Protein AF-A0A1I2AG93-F1 (afdb_monomer_lite)

Secondary structure (DSSP, 8-state):
-----------------GGGT-EEEEEEE-SSS--GGG-EEEEEE-SSEEEEEETTS-EEEEEEEE--SS-TTEEEEEE------S---S---GGG-SPEEEEEEEEETTEEEEEEEETTBTT--SEEEEEEEP-

Foldseek 3Di:
DDDPPDPPPDPPPPLPCPVLQAAKWAWDWDPVQDDPVPDFGIWGDDSFKIWTARPVRDIFIFTWDDDPDDDNFKIKTWTDQPPPPPDDPDDPDPPPRFTKIKIWGDPGSQKIWIFIDTPVCNVDTNITGMIGGDD

pLDDT: mean 71.29, std 19.43, range [34.97, 95.44]

Organism: NCBI:txid935223

Structure (mmCIF, N/CA/C/O backbone):
data_AF-A0A1I2AG93-F1
#
_entry.id   AF-A0A1I2AG93-F1
#
loop_
_atom_site.group_PDB
_atom_site.id
_atom_site.type_symbol
_atom_site.label_atom_id
_atom_site.label_alt_id
_atom_site.label_comp_id
_atom_site.label_asym_id
_atom_site.label_entity_id
_atom_site.label_seq_id
_atom_site.pdbx_PDB_ins_code
_atom_site.Cartn_x
_atom_site.Cartn_y
_atom_site.Cartn_z
_atom_site.occupancy
_atom_site.B_iso_or_equiv
_atom_site.auth_seq_id
_atom_site.auth_comp_id
_atom_site.auth_asym_id
_atom_site.auth_atom_id
_atom_site.pdbx_PDB_model_num
ATOM 1 N N . MET A 1 1 ? 57.824 -2.594 8.048 1.00 40.22 1 MET A N 1
ATOM 2 C CA . MET A 1 1 ? 56.765 -3.490 7.531 1.00 40.22 1 MET A CA 1
ATOM 3 C C . MET A 1 1 ? 55.451 -3.016 8.152 1.00 40.22 1 MET A C 1
ATOM 5 O O . MET A 1 1 ? 55.136 -3.411 9.257 1.00 40.22 1 MET A O 1
ATOM 9 N N . LYS A 1 2 ? 54.838 -1.914 7.690 1.00 47.25 2 LYS A N 1
ATOM 10 C CA . LYS A 1 2 ? 53.856 -1.868 6.586 1.00 47.25 2 LYS A CA 1
ATOM 11 C C . LYS A 1 2 ? 53.089 -3.182 6.479 1.00 47.25 2 LYS A C 1
ATOM 13 O O . LYS A 1 2 ? 53.579 -4.071 5.804 1.00 47.25 2 LYS A O 1
ATOM 18 N N . ASN A 1 3 ? 51.989 -3.285 7.221 1.00 49.06 3 ASN A N 1
ATOM 19 C CA . ASN A 1 3 ? 50.806 -4.094 6.922 1.00 49.06 3 ASN A CA 1
ATOM 20 C C . ASN A 1 3 ? 49.787 -3.874 8.045 1.00 49.06 3 ASN A C 1
ATOM 22 O O . ASN A 1 3 ? 49.751 -4.613 9.019 1.00 49.06 3 ASN A O 1
ATOM 26 N N . LEU A 1 4 ? 48.959 -2.842 7.907 1.00 46.53 4 LEU A N 1
ATOM 27 C CA . LEU A 1 4 ? 47.628 -2.853 8.511 1.00 46.53 4 LEU A CA 1
ATOM 28 C C . LEU A 1 4 ? 46.651 -2.224 7.516 1.00 46.53 4 LEU A C 1
ATOM 30 O O . LEU A 1 4 ? 46.035 -1.191 7.741 1.00 46.53 4 LEU A O 1
ATOM 34 N N . LEU A 1 5 ? 46.619 -2.837 6.335 1.00 53.16 5 LEU A N 1
ATOM 35 C CA . LEU A 1 5 ? 45.634 -2.589 5.298 1.00 53.16 5 LEU A CA 1
ATOM 36 C C . LEU A 1 5 ? 44.498 -3.585 5.530 1.00 53.16 5 LEU A C 1
ATOM 38 O O . LEU A 1 5 ? 44.423 -4.597 4.849 1.00 53.16 5 LEU A O 1
ATOM 42 N N . PHE A 1 6 ? 43.681 -3.374 6.557 1.00 49.03 6 PHE A N 1
ATOM 43 C CA . PHE A 1 6 ? 42.499 -4.202 6.784 1.00 49.03 6 PHE A CA 1
ATOM 44 C C . PHE A 1 6 ? 41.414 -3.372 7.466 1.00 49.03 6 PHE A C 1
ATOM 46 O O . PHE A 1 6 ? 41.702 -2.634 8.400 1.00 49.03 6 PHE A O 1
ATOM 53 N N . PHE A 1 7 ? 40.181 -3.544 6.983 1.00 43.25 7 PHE A N 1
ATOM 54 C CA . PHE A 1 7 ? 38.934 -2.872 7.375 1.00 43.25 7 PHE A CA 1
ATOM 55 C C . PHE A 1 7 ? 38.581 -1.558 6.666 1.00 43.25 7 PHE A C 1
ATOM 57 O O . PHE A 1 7 ? 38.304 -0.535 7.279 1.00 43.25 7 PHE A O 1
ATOM 64 N N . LEU A 1 8 ? 38.446 -1.641 5.341 1.00 45.75 8 LEU A N 1
ATOM 65 C CA . LEU A 1 8 ? 37.598 -0.735 4.552 1.00 45.75 8 LEU A CA 1
ATOM 66 C C . LEU A 1 8 ? 36.573 -1.543 3.724 1.00 45.75 8 LEU A C 1
ATOM 68 O O . LEU A 1 8 ? 36.326 -1.249 2.563 1.00 45.75 8 LEU A O 1
ATOM 72 N N . ILE A 1 9 ? 36.002 -2.606 4.313 1.00 47.59 9 ILE A N 1
ATOM 73 C CA . ILE A 1 9 ? 35.027 -3.513 3.660 1.00 47.59 9 ILE A CA 1
ATOM 74 C C . ILE A 1 9 ? 33.774 -3.709 4.536 1.00 47.59 9 ILE A C 1
ATOM 76 O O . ILE A 1 9 ? 33.295 -4.819 4.713 1.00 47.59 9 ILE A O 1
ATOM 80 N N . PHE A 1 10 ? 33.234 -2.644 5.135 1.00 45.50 10 PHE A N 1
ATOM 81 C CA . PHE A 1 10 ? 31.957 -2.744 5.873 1.00 45.50 10 PHE A CA 1
ATOM 82 C C . PHE A 1 10 ? 30.937 -1.644 5.550 1.00 45.50 10 PHE A C 1
ATOM 84 O O . PHE A 1 10 ? 29.957 -1.475 6.266 1.00 45.50 10 PHE A O 1
ATOM 91 N N . LEU A 1 11 ? 31.113 -0.930 4.434 1.00 44.62 11 LEU A N 1
ATOM 92 C CA . LEU A 1 11 ? 30.166 0.099 3.982 1.00 44.62 11 LEU A CA 1
ATOM 93 C C . LEU A 1 11 ? 29.439 -0.246 2.676 1.00 44.62 11 LEU A C 1
ATOM 95 O O . LEU A 1 11 ? 28.856 0.629 2.049 1.00 44.62 11 LEU A O 1
ATOM 99 N N . SER A 1 12 ? 29.370 -1.528 2.311 1.00 40.66 12 SER A N 1
ATOM 100 C CA . SER A 1 12 ? 28.279 -2.036 1.471 1.00 40.66 12 SER A CA 1
ATOM 101 C C . SER A 1 12 ? 27.154 -2.553 2.371 1.00 40.66 12 SER A C 1
ATOM 103 O O . SER A 1 12 ? 26.756 -3.714 2.294 1.00 40.66 12 SER A O 1
ATOM 105 N N . LEU A 1 13 ? 26.675 -1.700 3.284 1.00 42.94 13 LEU A N 1
ATOM 106 C CA . LEU A 1 13 ? 25.357 -1.891 3.881 1.00 42.94 13 LEU A CA 1
ATOM 107 C C . LEU A 1 13 ? 24.382 -2.010 2.713 1.00 42.94 13 LEU A C 1
ATOM 109 O O . LEU A 1 13 ? 24.310 -1.106 1.880 1.00 42.94 13 LEU A O 1
ATOM 113 N N . GLY A 1 14 ? 23.732 -3.167 2.615 1.00 39.69 14 GLY A N 1
ATOM 114 C CA . GLY A 1 14 ? 22.854 -3.552 1.523 1.00 39.69 14 GLY A CA 1
ATOM 115 C C . GLY A 1 14 ? 21.685 -2.590 1.359 1.00 39.69 14 GLY A C 1
ATOM 116 O O . GLY A 1 14 ? 20.578 -2.862 1.812 1.00 39.69 14 GLY A O 1
ATOM 117 N N . PHE A 1 15 ? 21.917 -1.487 0.650 1.00 42.91 15 PHE A N 1
ATOM 118 C CA . PHE A 1 15 ? 20.875 -0.726 -0.017 1.00 42.91 15 PHE A CA 1
ATOM 119 C C . PHE A 1 15 ? 20.339 -1.604 -1.148 1.00 42.91 15 PHE A C 1
ATOM 121 O O . PHE A 1 15 ? 20.711 -1.465 -2.311 1.00 42.91 15 PHE A O 1
ATOM 128 N N . GLN A 1 16 ? 19.501 -2.577 -0.792 1.00 46.81 16 GLN A N 1
ATOM 129 C CA . GLN A 1 16 ? 18.701 -3.299 -1.767 1.00 46.81 16 GLN A CA 1
ATOM 130 C C . GLN A 1 16 ? 17.846 -2.264 -2.513 1.00 46.81 16 GLN A C 1
ATOM 132 O O . GLN A 1 16 ? 17.167 -1.445 -1.892 1.00 46.81 16 GLN A O 1
ATOM 137 N N . ASN A 1 17 ? 17.927 -2.283 -3.845 1.00 48.69 17 ASN A N 1
ATOM 138 C CA . ASN A 1 17 ? 17.273 -1.362 -4.776 1.00 48.69 17 ASN A CA 1
ATOM 139 C C . ASN A 1 17 ? 15.737 -1.355 -4.610 1.00 48.69 17 ASN A C 1
ATOM 141 O O . ASN A 1 17 ? 15.010 -1.971 -5.379 1.00 48.69 17 ASN A O 1
ATOM 145 N N . ASN A 1 18 ? 15.215 -0.625 -3.622 1.00 56.19 18 ASN A N 1
ATOM 146 C CA . ASN A 1 18 ? 13.793 -0.256 -3.553 1.00 56.19 18 ASN A CA 1
ATOM 147 C C . ASN A 1 18 ? 13.457 0.890 -4.523 1.00 56.19 18 ASN A C 1
ATOM 149 O O . ASN A 1 18 ? 12.298 1.278 -4.653 1.00 56.19 18 ASN A O 1
ATOM 153 N N . SER A 1 19 ? 14.468 1.410 -5.227 1.00 63.19 19 SER A N 1
ATOM 154 C CA . SER A 1 19 ? 14.359 2.461 -6.240 1.00 63.19 19 SER A CA 1
ATOM 155 C C . SER A 1 19 ? 13.347 2.136 -7.337 1.00 63.19 19 SER A C 1
ATOM 157 O O . SER A 1 19 ? 12.688 3.053 -7.821 1.00 63.19 19 SER A O 1
ATOM 159 N N . GLU A 1 20 ? 13.172 0.859 -7.686 1.00 76.81 20 GLU A N 1
ATOM 160 C CA . GLU A 1 20 ? 12.272 0.435 -8.762 1.00 76.81 20 GLU A CA 1
ATOM 161 C C . GLU A 1 20 ? 10.814 0.840 -8.505 1.00 76.81 20 GLU A C 1
ATOM 163 O O . GLU A 1 20 ? 10.141 1.356 -9.399 1.00 76.81 20 GLU A O 1
ATOM 168 N N . ILE A 1 21 ? 10.342 0.705 -7.263 1.00 84.75 21 ILE A N 1
ATOM 169 C CA . ILE A 1 21 ? 8.959 1.029 -6.892 1.00 84.75 21 ILE A CA 1
ATOM 170 C C . ILE A 1 21 ? 8.811 2.390 -6.203 1.00 84.75 21 ILE A C 1
ATOM 172 O O . ILE A 1 21 ? 7.691 2.787 -5.881 1.00 84.75 21 ILE A O 1
ATOM 176 N N . CYS A 1 22 ? 9.899 3.133 -5.987 1.00 90.31 22 CYS A N 1
ATOM 177 C CA . CYS A 1 22 ? 9.837 4.482 -5.424 1.00 90.31 22 CYS A CA 1
ATOM 178 C C . CYS A 1 22 ? 9.004 5.403 -6.321 1.00 90.31 22 CYS A C 1
ATOM 180 O O . CYS A 1 22 ? 9.292 5.546 -7.508 1.00 90.31 22 CYS A O 1
ATOM 182 N N . GLY A 1 23 ? 7.999 6.069 -5.759 1.00 92.69 23 GLY A N 1
ATOM 183 C CA . GLY A 1 23 ? 7.090 6.919 -6.523 1.00 92.69 23 GLY A CA 1
ATOM 184 C C . GLY A 1 23 ? 5.823 7.270 -5.756 1.00 92.69 23 GLY A C 1
ATOM 185 O O . GLY A 1 23 ? 5.586 6.779 -4.653 1.00 92.69 23 GLY A O 1
ATOM 186 N N . THR A 1 24 ? 4.999 8.135 -6.343 1.00 95.44 24 THR A N 1
ATOM 187 C CA . THR A 1 24 ? 3.652 8.415 -5.831 1.00 95.44 24 THR A CA 1
ATOM 188 C C . THR A 1 24 ? 2.641 7.673 -6.682 1.00 95.44 24 THR A C 1
ATOM 190 O O . THR A 1 24 ? 2.692 7.755 -7.904 1.00 95.44 24 THR A O 1
ATOM 193 N N . TYR A 1 25 ? 1.710 6.980 -6.040 1.00 95.25 25 TYR A N 1
ATOM 194 C CA . TYR A 1 25 ? 0.727 6.134 -6.694 1.00 95.25 25 TYR A CA 1
ATOM 195 C C . TYR A 1 25 ? -0.691 6.524 -6.312 1.00 95.25 25 TYR A C 1
ATOM 197 O O . TYR A 1 25 ? -0.978 6.886 -5.165 1.00 95.25 25 TYR A O 1
ATOM 205 N N . LYS A 1 26 ? -1.592 6.369 -7.279 1.00 95.19 26 LYS A N 1
ATOM 206 C CA . LYS A 1 26 ? -3.036 6.437 -7.093 1.00 95.19 26 LYS A CA 1
ATOM 207 C C . LYS A 1 26 ? -3.617 5.016 -7.075 1.00 95.19 26 LYS A C 1
ATOM 209 O O . LYS A 1 26 ? -3.384 4.270 -8.027 1.00 95.19 26 LYS A O 1
ATOM 214 N N . PRO A 1 27 ? -4.384 4.631 -6.044 1.00 92.81 27 PRO A N 1
ATOM 215 C CA . PRO A 1 27 ? -5.029 3.328 -5.997 1.00 92.81 27 PRO A CA 1
ATOM 216 C C . PRO A 1 27 ? -6.296 3.278 -6.862 1.00 92.81 27 PRO A C 1
ATOM 218 O O . PRO A 1 27 ? -7.112 4.203 -6.873 1.00 92.81 27 PRO A O 1
ATOM 221 N N . ILE A 1 28 ? -6.478 2.151 -7.541 1.00 93.06 28 ILE A N 1
ATOM 222 C CA . ILE A 1 28 ? -7.689 1.725 -8.243 1.00 93.06 28 ILE A CA 1
ATOM 223 C C . ILE A 1 28 ? -8.148 0.437 -7.563 1.00 93.06 28 ILE A C 1
ATOM 225 O O . ILE A 1 28 ? -7.522 -0.606 -7.728 1.00 93.06 28 ILE A O 1
ATOM 229 N N . PHE A 1 29 ? -9.214 0.528 -6.770 1.00 91.06 29 PHE A N 1
ATOM 230 C CA . PHE A 1 29 ? -9.742 -0.584 -5.978 1.00 91.06 29 PHE A CA 1
ATOM 231 C C . PHE A 1 29 ? -10.654 -1.495 -6.808 1.00 91.06 29 PHE A C 1
ATOM 233 O O . PHE A 1 29 ? -11.456 -1.011 -7.610 1.00 91.06 29 PHE A O 1
ATOM 240 N N . GLU A 1 30 ? -10.579 -2.801 -6.565 1.00 89.75 30 GLU A N 1
ATOM 241 C CA . GLU A 1 30 ? -11.545 -3.781 -7.066 1.00 89.75 30 GLU A CA 1
ATOM 242 C C . GLU A 1 30 ? -12.881 -3.646 -6.318 1.00 89.75 30 GLU A C 1
ATOM 244 O O . GLU A 1 30 ? -12.918 -3.377 -5.116 1.00 89.75 30 GLU A O 1
ATOM 249 N N . LYS A 1 31 ? -14.004 -3.823 -7.027 1.00 81.69 31 LYS A N 1
ATOM 250 C CA . LYS A 1 31 ? -15.349 -3.639 -6.448 1.00 81.69 31 LYS A CA 1
ATOM 251 C C . LYS A 1 31 ? -15.702 -4.693 -5.395 1.00 81.69 31 LYS A C 1
ATOM 253 O O . LYS A 1 31 ? -16.473 -4.396 -4.491 1.00 81.69 31 LYS A O 1
ATOM 258 N N . GLU A 1 32 ? -15.152 -5.897 -5.522 1.00 76.94 32 GLU A N 1
ATOM 259 C CA . GLU A 1 32 ? -15.465 -7.050 -4.665 1.00 76.94 32 GLU A CA 1
ATOM 260 C C . GLU A 1 32 ? -14.864 -6.927 -3.257 1.00 76.94 32 GLU A C 1
ATOM 262 O O . GLU A 1 32 ? -15.428 -7.434 -2.293 1.00 76.94 32 GLU A O 1
ATOM 267 N N . TYR A 1 33 ? -13.758 -6.192 -3.121 1.00 64.31 33 TYR A N 1
ATOM 268 C CA . TYR A 1 33 ? -13.015 -6.020 -1.871 1.00 64.31 33 TYR A CA 1
ATOM 269 C C . TYR A 1 33 ? -13.037 -4.549 -1.451 1.00 64.31 33 TYR A C 1
ATOM 271 O O . TYR A 1 33 ? -12.006 -3.882 -1.432 1.00 64.31 33 TYR A O 1
ATOM 279 N N . PHE A 1 34 ? -14.235 -4.012 -1.210 1.00 63.56 34 PHE A N 1
ATOM 280 C CA . PHE A 1 34 ? -14.463 -2.574 -1.069 1.00 63.56 34 PHE A CA 1
ATOM 281 C C . PHE A 1 34 ? -14.906 -2.206 0.350 1.00 63.56 34 PHE A C 1
ATOM 283 O O . PHE A 1 34 ? -16.070 -2.373 0.715 1.00 63.56 34 PHE A O 1
ATOM 290 N N . ILE A 1 35 ? -13.998 -1.616 1.131 1.00 73.44 35 ILE A N 1
ATOM 291 C CA . ILE A 1 35 ? -14.329 -0.963 2.407 1.00 73.44 35 ILE A CA 1
ATOM 292 C C . ILE A 1 35 ? -13.955 0.518 2.311 1.00 73.44 35 ILE A C 1
ATOM 294 O O . ILE A 1 35 ? -12.782 0.884 2.329 1.00 73.44 35 ILE A O 1
ATOM 298 N N . ASP A 1 36 ? -14.960 1.390 2.179 1.00 65.62 36 ASP A N 1
ATOM 299 C CA . ASP A 1 36 ? -14.752 2.804 1.826 1.00 65.62 36 ASP A CA 1
ATOM 300 C C . ASP A 1 36 ? -13.928 3.588 2.860 1.00 65.62 36 ASP A C 1
ATOM 302 O O . ASP A 1 36 ? -13.071 4.386 2.482 1.00 65.62 36 ASP A O 1
ATOM 306 N N . SER A 1 37 ? -14.106 3.296 4.153 1.00 62.69 37 SER A N 1
ATOM 307 C CA . SER A 1 37 ? -13.350 3.925 5.248 1.00 62.6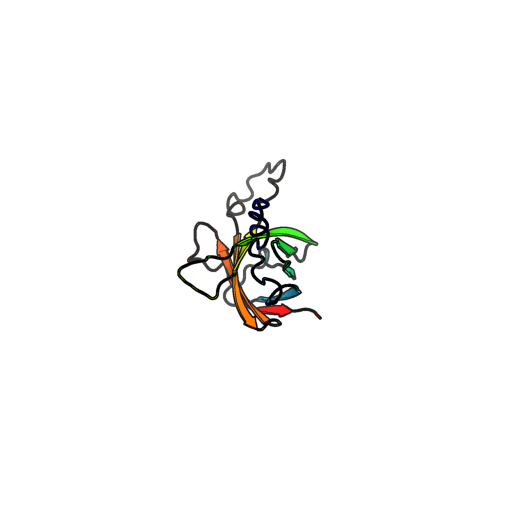9 37 SER A CA 1
ATOM 308 C C . SER A 1 37 ? -11.853 3.604 5.235 1.00 62.69 37 SER A C 1
ATOM 310 O O . SER A 1 37 ? -11.071 4.297 5.877 1.00 62.69 37 SER A O 1
ATOM 31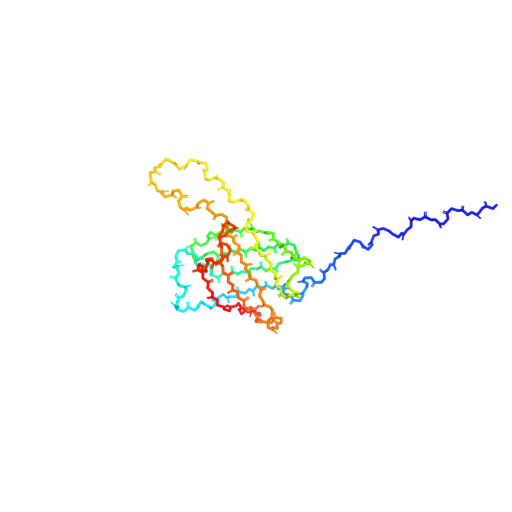2 N N . GLU A 1 38 ? -11.443 2.562 4.515 1.00 68.25 38 GLU A N 1
ATOM 313 C CA . GLU A 1 38 ? -10.062 2.073 4.470 1.00 68.25 38 GLU A CA 1
ATOM 314 C C . GLU A 1 38 ? -9.338 2.524 3.186 1.00 68.25 38 GLU A C 1
ATOM 316 O O . GLU A 1 38 ? -8.180 2.168 2.950 1.00 68.25 38 GLU A O 1
ATOM 321 N N . LYS A 1 39 ? -9.994 3.342 2.347 1.00 73.31 39 LYS A N 1
ATOM 322 C CA . LYS A 1 39 ? -9.407 3.831 1.098 1.00 73.31 39 LYS A CA 1
ATOM 323 C C . LYS A 1 39 ? -8.483 5.008 1.317 1.00 73.31 39 LYS A C 1
ATOM 325 O O . LYS A 1 39 ? -8.906 6.129 1.611 1.00 73.31 39 LYS A O 1
ATOM 330 N N . PHE A 1 40 ? -7.218 4.775 1.013 1.00 80.94 40 PHE A N 1
ATOM 331 C CA . PHE A 1 40 ? -6.295 5.859 0.756 1.00 80.94 40 PHE A CA 1
ATOM 332 C C . PHE A 1 40 ? -6.502 6.428 -0.652 1.00 80.94 40 PHE A C 1
ATOM 334 O O . PHE A 1 40 ? -6.947 5.746 -1.571 1.00 80.94 40 PHE A O 1
ATOM 341 N N . ALA A 1 41 ? -6.226 7.716 -0.801 1.00 86.12 41 ALA A N 1
ATOM 342 C CA . ALA A 1 41 ? -6.242 8.439 -2.063 1.00 86.12 41 ALA A CA 1
ATOM 343 C C . ALA A 1 41 ? -4.873 8.410 -2.752 1.00 86.12 41 ALA A C 1
ATOM 345 O O . ALA A 1 41 ? -4.815 8.415 -3.978 1.00 86.12 41 ALA A O 1
ATOM 346 N N . LEU A 1 42 ? -3.788 8.389 -1.970 1.00 91.56 42 LEU A N 1
ATOM 347 C CA . LEU A 1 42 ? -2.414 8.379 -2.467 1.00 91.56 42 LEU A CA 1
ATOM 348 C C . LEU A 1 42 ? -1.529 7.486 -1.606 1.00 91.56 42 LEU A C 1
ATOM 350 O O . LEU A 1 42 ? -1.691 7.431 -0.383 1.00 91.56 42 LEU A O 1
ATOM 354 N N . LEU A 1 43 ? -0.560 6.849 -2.252 1.00 92.38 43 LEU A N 1
ATOM 355 C CA . LEU A 1 43 ? 0.515 6.112 -1.606 1.00 92.38 43 LEU A CA 1
ATOM 356 C C . LEU A 1 43 ? 1.848 6.578 -2.183 1.00 92.38 43 LEU A C 1
ATOM 358 O O . LEU A 1 43 ? 2.116 6.376 -3.362 1.00 92.38 43 LEU A O 1
ATOM 362 N N . LYS A 1 44 ? 2.679 7.214 -1.364 1.00 92.94 44 LYS A N 1
ATOM 363 C CA . LYS A 1 44 ? 4.053 7.565 -1.725 1.00 92.94 44 LYS A CA 1
ATOM 364 C C . LYS A 1 44 ? 4.991 6.521 -1.141 1.00 92.94 44 LYS A C 1
ATOM 366 O O . LYS A 1 44 ? 4.992 6.343 0.072 1.00 92.94 44 LYS A O 1
ATOM 371 N N . ILE A 1 45 ? 5.771 5.865 -1.987 1.00 90.62 45 ILE A N 1
ATOM 372 C CA . ILE A 1 45 ? 6.775 4.872 -1.607 1.00 90.62 45 ILE A CA 1
ATOM 373 C C . ILE A 1 45 ? 8.153 5.514 -1.759 1.00 90.62 45 ILE A C 1
ATOM 375 O O . ILE A 1 45 ? 8.476 6.082 -2.804 1.00 90.62 45 ILE A O 1
ATOM 379 N N . GLU A 1 46 ? 8.940 5.446 -0.696 1.00 89.12 46 GLU A N 1
ATOM 380 C CA . GLU A 1 46 ? 10.327 5.898 -0.614 1.00 89.12 46 GLU A CA 1
ATOM 381 C C . GLU A 1 46 ? 11.218 4.692 -0.284 1.00 89.12 46 GLU A C 1
ATOM 383 O O . GLU A 1 46 ? 10.725 3.584 -0.107 1.00 89.12 46 GLU A O 1
ATOM 388 N N . LEU A 1 47 ? 12.536 4.884 -0.190 1.00 83.50 47 LEU A N 1
ATOM 389 C CA . LEU A 1 47 ? 13.476 3.764 -0.064 1.00 83.50 47 LEU A CA 1
ATOM 390 C C . LEU A 1 47 ? 13.166 2.827 1.114 1.00 83.50 47 LEU A C 1
ATOM 392 O O . LEU A 1 47 ? 13.243 1.618 0.944 1.00 83.50 47 LEU A O 1
ATOM 396 N N . ASN A 1 48 ? 12.793 3.363 2.280 1.00 81.00 48 ASN A N 1
ATOM 397 C CA . ASN A 1 48 ? 12.574 2.577 3.507 1.00 81.00 48 ASN A CA 1
ATOM 398 C C . ASN A 1 48 ? 11.229 2.874 4.191 1.00 81.00 48 ASN A C 1
ATOM 400 O O . ASN A 1 48 ? 10.925 2.342 5.262 1.00 81.00 48 ASN A O 1
ATOM 404 N N . SER A 1 49 ? 10.430 3.756 3.599 1.00 87.31 49 SER A N 1
ATOM 405 C CA . SER A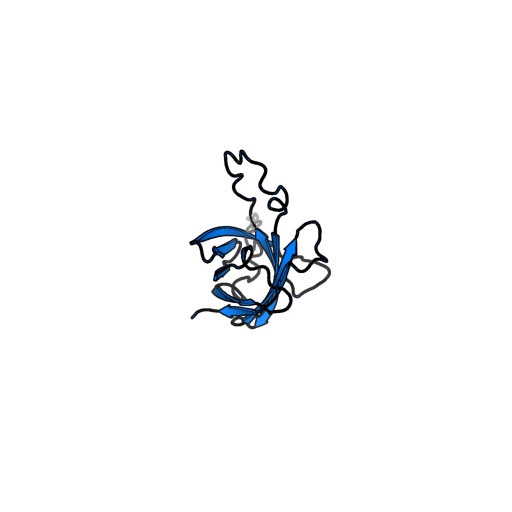 1 49 ? 9.210 4.294 4.188 1.00 87.31 49 SER A CA 1
ATOM 406 C C . SER A 1 49 ? 8.135 4.464 3.136 1.00 87.31 49 SER A C 1
ATOM 408 O O . SER A 1 49 ? 8.404 4.563 1.941 1.00 87.31 49 SER A O 1
ATOM 410 N N . PHE A 1 50 ? 6.895 4.551 3.593 1.00 90.06 50 PHE A N 1
ATOM 411 C CA . PHE A 1 50 ? 5.802 4.995 2.748 1.00 90.06 50 PHE A CA 1
ATOM 412 C C . PHE A 1 50 ? 4.921 5.993 3.488 1.00 90.06 50 PHE A C 1
ATOM 414 O O . PHE A 1 50 ? 4.885 6.038 4.719 1.00 90.06 50 PHE A O 1
ATOM 421 N N . LYS A 1 51 ? 4.186 6.784 2.713 1.00 89.50 51 LYS A N 1
ATOM 422 C CA . LYS A 1 51 ? 3.185 7.734 3.184 1.00 89.50 51 LYS A CA 1
ATOM 423 C C . LYS A 1 51 ? 1.859 7.432 2.497 1.00 89.50 51 LYS A C 1
ATOM 425 O O . LYS A 1 51 ? 1.751 7.524 1.276 1.00 89.50 51 LYS A O 1
ATOM 430 N N . LYS A 1 52 ? 0.848 7.100 3.287 1.00 88.69 52 LYS A N 1
ATOM 431 C CA . LYS A 1 52 ? -0.524 6.820 2.866 1.00 88.69 52 LYS A CA 1
ATOM 432 C C . LYS A 1 52 ? -1.405 8.016 3.213 1.00 88.69 52 LYS A C 1
ATOM 434 O O . LYS A 1 52 ? -1.539 8.344 4.387 1.00 88.69 52 LYS A O 1
ATOM 439 N N . THR A 1 53 ? -2.010 8.653 2.217 1.00 88.25 53 THR A N 1
ATOM 440 C CA . THR A 1 53 ? -2.902 9.808 2.415 1.00 88.25 53 THR A CA 1
ATOM 441 C C . THR A 1 53 ? -4.334 9.407 2.099 1.00 88.25 53 THR A C 1
ATOM 443 O O . THR A 1 53 ? -4.608 8.946 0.994 1.00 88.25 53 THR A O 1
ATOM 446 N N . TYR A 1 54 ? -5.255 9.600 3.037 1.00 86.06 54 TYR A N 1
ATOM 447 C CA . TYR A 1 54 ? -6.687 9.345 2.882 1.00 86.06 54 TYR A CA 1
ATOM 448 C C . TYR A 1 54 ? -7.413 10.537 2.250 1.00 86.06 54 TYR A C 1
ATOM 450 O O . TYR A 1 54 ? -6.913 11.661 2.243 1.00 86.06 54 TYR A O 1
ATOM 458 N N . LYS A 1 55 ? -8.625 10.305 1.730 1.00 80.50 55 LYS A N 1
ATOM 459 C CA . LYS A 1 55 ? -9.443 11.359 1.096 1.00 80.50 55 LYS A CA 1
ATOM 460 C C . LYS A 1 55 ? -9.784 12.521 2.036 1.00 80.50 55 LYS A C 1
ATOM 462 O O . LYS A 1 55 ? -9.956 13.639 1.574 1.00 80.50 55 LYS A O 1
ATOM 467 N N . ASN A 1 56 ? -9.863 12.257 3.338 1.00 77.69 56 ASN A N 1
ATOM 468 C CA . ASN A 1 56 ? -10.107 13.261 4.376 1.00 77.69 56 ASN A CA 1
ATOM 469 C C . ASN A 1 56 ? -8.833 14.021 4.808 1.00 77.69 56 ASN A C 1
ATOM 471 O O . ASN A 1 56 ? -8.865 14.743 5.797 1.00 77.69 56 ASN A O 1
ATOM 475 N N . GLY A 1 57 ? -7.704 13.830 4.115 1.00 76.75 57 GLY A N 1
ATOM 476 C CA . GLY A 1 57 ? -6.429 14.490 4.410 1.00 76.75 57 GLY A CA 1
ATOM 477 C C . GLY 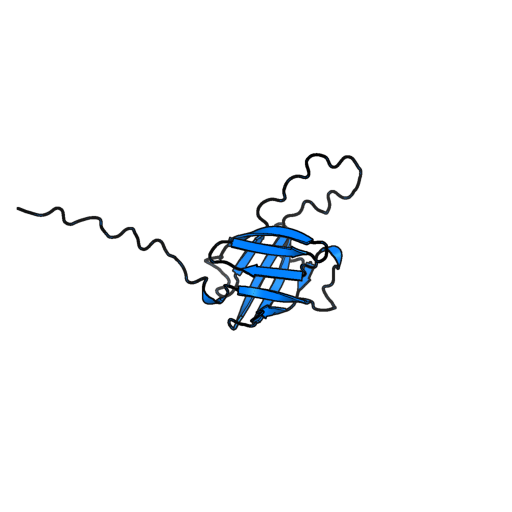A 1 57 ? -5.584 13.811 5.493 1.00 76.75 57 GLY A C 1
ATOM 478 O O . GLY A 1 57 ? -4.415 14.166 5.657 1.00 76.75 57 GLY A O 1
ATOM 479 N N . VAL A 1 58 ? -6.116 12.803 6.197 1.00 82.06 58 VAL A N 1
ATOM 480 C CA . VAL A 1 58 ? -5.346 12.040 7.191 1.00 82.06 58 VAL A CA 1
ATOM 481 C C . VAL A 1 58 ? -4.186 11.327 6.503 1.00 82.06 58 VAL A C 1
ATOM 483 O O . VAL A 1 58 ? -4.342 10.734 5.438 1.00 82.06 58 VAL A O 1
ATOM 486 N N . THR A 1 59 ? -3.009 11.382 7.120 1.00 83.00 59 THR A N 1
ATOM 487 C CA . THR A 1 59 ? -1.793 10.749 6.615 1.00 83.00 59 THR A CA 1
ATOM 488 C C . THR A 1 59 ? -1.277 9.724 7.615 1.00 83.00 59 THR A C 1
ATOM 490 O O . THR A 1 59 ? -1.154 10.029 8.798 1.00 83.00 59 THR A O 1
ATOM 493 N N . ILE A 1 60 ? -0.895 8.548 7.122 1.00 82.44 60 ILE A N 1
ATOM 494 C CA . ILE A 1 60 ? -0.169 7.526 7.875 1.00 82.44 60 ILE A CA 1
ATOM 495 C C . ILE A 1 60 ? 1.205 7.336 7.239 1.00 82.44 60 ILE A C 1
ATOM 497 O O . ILE A 1 60 ? 1.319 7.230 6.019 1.00 82.44 60 ILE A O 1
ATOM 501 N N . ILE A 1 61 ? 2.244 7.304 8.066 1.00 83.44 61 ILE A N 1
ATOM 502 C CA . ILE A 1 61 ? 3.597 6.939 7.647 1.00 83.44 61 ILE A CA 1
ATOM 503 C C . ILE A 1 61 ? 3.843 5.509 8.115 1.00 83.44 61 ILE A C 1
ATOM 505 O O . ILE A 1 61 ? 3.425 5.124 9.210 1.00 83.44 61 ILE A O 1
ATOM 509 N N . GLY A 1 62 ? 4.507 4.713 7.293 1.00 83.06 62 GLY A N 1
ATOM 510 C CA . GLY A 1 62 ? 4.895 3.361 7.654 1.00 83.06 62 GLY A CA 1
ATOM 511 C C . GLY A 1 62 ? 6.253 2.974 7.110 1.00 83.06 62 GLY A C 1
ATOM 512 O O . GLY A 1 62 ? 6.966 3.791 6.520 1.00 83.06 62 GLY A O 1
ATOM 513 N N . ARG A 1 63 ? 6.622 1.725 7.370 1.00 83.94 63 ARG A N 1
ATOM 514 C CA . ARG A 1 63 ? 7.912 1.143 6.996 1.00 83.94 63 ARG A CA 1
ATOM 515 C C . ARG A 1 63 ? 7.716 0.085 5.923 1.00 83.94 63 ARG A C 1
ATOM 517 O O . ARG A 1 63 ? 6.646 -0.513 5.822 1.00 83.94 63 ARG A O 1
ATOM 524 N N . ILE A 1 64 ? 8.758 -0.113 5.130 1.00 83.50 64 ILE A N 1
ATOM 525 C CA . ILE A 1 64 ? 8.808 -1.158 4.113 1.00 83.50 64 ILE A CA 1
ATOM 526 C C . ILE A 1 64 ? 9.565 -2.344 4.701 1.00 83.50 64 ILE A C 1
ATOM 528 O O . ILE A 1 64 ? 10.707 -2.196 5.128 1.00 83.50 64 ILE A O 1
ATOM 532 N N . GLU A 1 65 ? 8.923 -3.504 4.718 1.00 75.75 65 GLU A N 1
ATOM 533 C CA . GLU A 1 65 ? 9.492 -4.776 5.148 1.00 75.75 65 GLU A CA 1
ATOM 534 C C . GLU A 1 65 ? 9.534 -5.710 3.930 1.00 75.75 65 GLU A C 1
ATOM 536 O O . GLU A 1 65 ? 8.526 -5.940 3.256 1.00 75.75 65 GLU A O 1
ATOM 541 N N . LYS A 1 66 ? 10.719 -6.229 3.602 1.00 63.47 66 LYS A N 1
ATOM 542 C CA . LYS A 1 66 ? 10.878 -7.294 2.607 1.00 63.47 66 LYS A CA 1
ATOM 543 C C . LYS A 1 66 ? 11.014 -8.614 3.351 1.00 63.47 66 LYS A C 1
ATOM 545 O O . LYS A 1 66 ? 11.830 -8.725 4.260 1.00 63.47 66 LYS A O 1
ATOM 550 N N . SER A 1 67 ? 10.198 -9.595 2.983 1.00 57.22 67 SER A N 1
ATOM 551 C CA . SER A 1 67 ? 10.401 -10.967 3.441 1.00 57.22 67 SER A CA 1
ATOM 552 C C . SER A 1 67 ? 11.496 -11.584 2.574 1.00 57.22 67 SER A C 1
ATOM 554 O O . SER A 1 67 ? 11.356 -11.615 1.353 1.00 57.22 67 SER A O 1
ATOM 556 N N . GLU A 1 68 ? 12.596 -12.017 3.191 1.00 47.88 68 GLU A N 1
ATOM 557 C CA . GLU A 1 68 ? 13.719 -12.629 2.471 1.00 47.88 68 GLU A CA 1
ATOM 558 C C . GLU A 1 68 ? 13.455 -14.100 2.093 1.00 47.88 68 GLU A C 1
ATOM 560 O O . GLU A 1 68 ? 14.179 -14.642 1.265 1.00 47.88 68 GLU A O 1
ATOM 565 N N . GLU A 1 69 ? 12.392 -14.742 2.603 1.00 45.03 69 GLU A N 1
ATOM 566 C CA . GLU A 1 69 ? 12.139 -16.168 2.356 1.00 45.03 69 GLU A CA 1
ATOM 567 C C . GLU A 1 69 ? 10.648 -16.531 2.189 1.00 45.03 69 GLU A C 1
ATOM 569 O O . GLU A 1 69 ? 9.769 -16.068 2.914 1.00 45.03 69 GLU A O 1
ATOM 574 N N . THR A 1 70 ? 10.395 -17.468 1.261 1.00 44.94 70 THR A N 1
ATOM 575 C CA . THR A 1 70 ? 9.142 -18.185 0.900 1.00 44.94 70 THR A CA 1
ATOM 576 C C . THR A 1 70 ? 8.350 -17.659 -0.311 1.00 44.94 70 THR A C 1
ATOM 578 O O . THR A 1 70 ? 7.810 -18.478 -1.050 1.00 44.94 70 THR A O 1
ATOM 581 N N . TYR A 1 71 ? 8.329 -16.352 -0.610 1.00 44.94 71 TYR A N 1
ATOM 582 C CA . TYR A 1 71 ? 7.683 -15.812 -1.828 1.00 44.94 71 TYR A CA 1
ATOM 583 C C . TYR A 1 71 ? 8.505 -14.659 -2.434 1.00 44.94 71 TYR A C 1
ATOM 585 O O . TYR A 1 71 ? 8.365 -13.522 -1.981 1.00 44.94 71 TYR A O 1
ATOM 593 N N . PRO A 1 72 ? 9.346 -14.906 -3.455 1.00 51.72 72 PRO A N 1
ATOM 594 C CA . PRO A 1 72 ? 10.380 -13.964 -3.907 1.00 51.72 72 PRO A CA 1
ATOM 595 C C . PRO A 1 72 ? 9.889 -12.691 -4.636 1.00 51.72 72 PRO A C 1
ATOM 597 O O . PRO A 1 72 ? 10.679 -12.033 -5.303 1.00 51.72 72 PRO A O 1
ATOM 600 N N . SER A 1 73 ? 8.618 -12.295 -4.520 1.00 61.16 73 SER A N 1
ATOM 601 C CA . SER A 1 73 ? 8.045 -11.179 -5.296 1.00 61.16 73 SER A CA 1
ATOM 602 C C . SER A 1 73 ? 7.184 -10.187 -4.506 1.00 61.16 73 SER A C 1
ATOM 604 O O . SER A 1 73 ? 6.628 -9.264 -5.105 1.00 61.16 73 SER A O 1
ATOM 606 N N . LYS A 1 74 ? 7.061 -10.338 -3.178 1.00 72.19 74 LYS A N 1
ATOM 607 C CA . LYS A 1 74 ? 6.163 -9.501 -2.366 1.00 72.19 74 LYS A CA 1
ATOM 608 C C . LYS A 1 74 ? 6.898 -8.496 -1.483 1.00 72.19 74 LYS A C 1
ATOM 610 O O . LYS A 1 74 ? 7.820 -8.846 -0.749 1.00 72.19 74 LYS A O 1
ATOM 615 N N . ILE A 1 75 ? 6.438 -7.247 -1.512 1.00 82.31 75 ILE A N 1
ATOM 616 C CA . ILE A 1 75 ? 6.884 -6.163 -0.627 1.00 82.31 75 ILE A CA 1
ATOM 617 C C . ILE A 1 75 ? 5.766 -5.865 0.371 1.00 82.31 75 ILE A C 1
ATOM 619 O O . ILE A 1 75 ? 4.618 -5.682 -0.026 1.00 82.31 75 ILE A O 1
ATOM 623 N N . TYR A 1 76 ? 6.088 -5.795 1.660 1.00 83.88 76 TYR A N 1
ATOM 624 C CA . TYR A 1 76 ? 5.114 -5.512 2.710 1.00 83.88 76 TYR A CA 1
ATOM 625 C C . TYR A 1 76 ? 5.271 -4.069 3.183 1.00 83.88 76 TYR A C 1
ATOM 627 O O . TYR A 1 76 ? 6.359 -3.615 3.535 1.00 83.88 76 TYR A O 1
ATOM 635 N N . LEU A 1 77 ? 4.171 -3.323 3.176 1.00 85.12 77 LEU A N 1
ATOM 636 C CA . LEU A 1 77 ? 4.097 -1.975 3.719 1.00 85.12 77 LEU A CA 1
ATOM 637 C C . LEU A 1 77 ? 3.319 -2.040 5.023 1.00 85.12 77 LEU A C 1
ATOM 639 O O . LEU A 1 77 ? 2.108 -2.274 5.043 1.00 85.12 77 LEU A O 1
ATOM 643 N N . THR A 1 78 ? 4.034 -1.828 6.112 1.00 81.81 78 THR A N 1
ATOM 644 C CA . THR A 1 78 ? 3.517 -1.985 7.461 1.00 81.81 78 THR A CA 1
ATOM 645 C C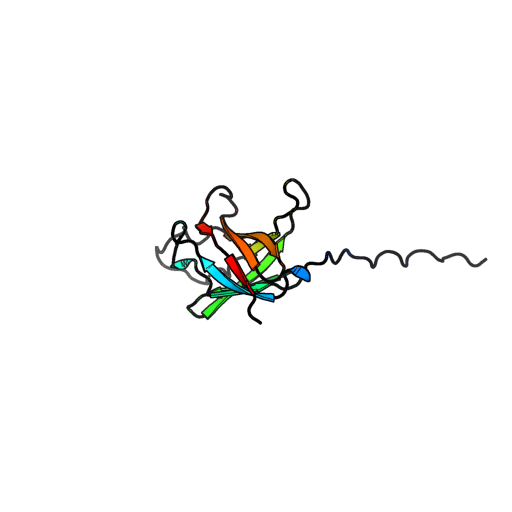 . THR A 1 78 ? 3.331 -0.599 8.073 1.00 81.81 78 THR A C 1
ATOM 647 O O . THR A 1 78 ? 4.296 0.161 8.215 1.00 81.81 78 THR A O 1
ATOM 650 N N . ASP A 1 79 ? 2.089 -0.237 8.416 1.00 74.50 79 ASP A N 1
ATOM 651 C CA . ASP A 1 79 ? 1.800 1.049 9.061 1.00 74.50 79 ASP A CA 1
ATOM 652 C C . ASP A 1 79 ? 2.660 1.168 10.334 1.00 74.50 79 ASP A C 1
ATOM 654 O O . ASP A 1 79 ? 2.642 0.282 11.198 1.00 74.50 79 ASP A O 1
ATOM 658 N N . SER A 1 80 ? 3.446 2.244 10.457 1.00 60.81 80 SER A N 1
ATOM 659 C CA . SER A 1 80 ? 4.222 2.457 11.676 1.00 60.81 80 SER A CA 1
ATOM 660 C C . SER A 1 80 ? 3.253 2.930 12.747 1.00 60.81 80 SER A C 1
ATOM 662 O O . SER A 1 80 ? 2.558 3.921 12.549 1.00 60.81 80 SER A O 1
ATOM 664 N N . SER A 1 81 ? 3.145 2.117 13.802 1.00 49.22 81 SER A N 1
ATOM 665 C CA . SER A 1 81 ? 2.315 2.251 15.000 1.00 49.22 81 SER A CA 1
ATOM 666 C C . SER A 1 81 ? 1.415 3.483 14.998 1.00 49.22 81 SER A C 1
ATOM 668 O O . SER A 1 81 ? 1.904 4.593 15.208 1.00 49.22 81 SER A O 1
ATOM 670 N N . PHE A 1 82 ? 0.108 3.269 14.797 1.00 43.31 82 PHE A N 1
ATOM 671 C CA . PHE A 1 82 ? -0.932 4.276 15.001 1.00 43.31 82 PHE A CA 1
ATOM 672 C C . PHE A 1 82 ? -0.540 5.204 16.153 1.00 43.31 82 PHE A C 1
ATOM 674 O O . PHE A 1 82 ? -0.290 4.738 17.270 1.00 43.31 82 PHE A O 1
ATOM 681 N N . VAL A 1 83 ? -0.498 6.512 15.883 1.00 39.12 83 VAL A N 1
ATOM 682 C CA . VAL A 1 83 ? -0.568 7.530 16.930 1.00 39.12 83 VAL A CA 1
ATOM 683 C C . VAL A 1 83 ? -1.746 7.117 17.800 1.00 39.12 83 VAL A C 1
ATOM 685 O O . VAL A 1 83 ? -2.888 7.201 17.353 1.00 39.12 83 VAL A O 1
ATOM 688 N N . LYS A 1 84 ? -1.475 6.584 19.002 1.00 34.97 84 LYS A N 1
ATOM 689 C CA . LYS A 1 84 ? -2.518 6.339 19.998 1.00 34.97 84 LYS A CA 1
ATOM 690 C C . LYS A 1 84 ? -3.274 7.658 20.097 1.00 34.97 84 LYS A C 1
ATOM 692 O O . LYS A 1 84 ? -2.639 8.647 20.480 1.00 34.97 84 LYS A O 1
ATOM 697 N N . PRO A 1 85 ? -4.565 7.729 19.739 1.00 37.03 85 PRO A N 1
ATOM 698 C CA . PRO A 1 85 ? -5.300 8.956 19.941 1.00 37.03 85 PRO A CA 1
ATOM 699 C C . PRO A 1 85 ? -5.272 9.180 21.444 1.00 37.03 85 PRO A C 1
ATOM 701 O O . PRO A 1 85 ? -5.722 8.339 22.229 1.00 37.03 85 PRO A O 1
ATOM 704 N N . LYS A 1 86 ? -4.609 10.257 21.854 1.00 35.97 86 LYS A N 1
ATOM 705 C CA . LYS A 1 86 ? -4.598 10.691 23.238 1.00 35.97 86 LYS A CA 1
ATOM 706 C C . LYS A 1 86 ? -6.054 11.080 23.501 1.00 35.97 86 LYS A C 1
ATOM 708 O O . LYS A 1 86 ? -6.463 12.160 23.105 1.00 35.97 86 LYS A O 1
ATOM 713 N N . ILE A 1 87 ? -6.800 10.146 24.104 1.00 46.09 87 ILE A N 1
ATOM 714 C CA . ILE A 1 87 ? -8.227 10.203 24.467 1.00 46.09 87 ILE A CA 1
ATOM 715 C C . ILE A 1 87 ? -9.180 9.718 23.346 1.00 46.09 87 ILE A C 1
ATOM 717 O O . ILE A 1 87 ? -9.614 10.486 22.498 1.00 46.09 87 ILE A O 1
ATOM 721 N N . ILE A 1 88 ? -9.561 8.430 23.387 1.00 40.69 88 ILE A N 1
ATOM 722 C CA . ILE A 1 88 ? -10.867 7.954 22.887 1.00 40.69 88 ILE A CA 1
ATOM 723 C C . ILE A 1 88 ? -11.700 7.615 24.124 1.00 40.69 88 ILE A C 1
ATOM 725 O O . ILE A 1 88 ? -11.672 6.493 24.628 1.00 40.69 88 ILE A O 1
ATOM 729 N N . THR A 1 89 ? -12.405 8.607 24.652 1.00 43.94 89 THR A N 1
ATOM 730 C CA . THR A 1 89 ? -13.575 8.392 25.506 1.00 43.94 89 THR A CA 1
ATOM 731 C C . THR A 1 89 ? -14.778 8.305 24.590 1.00 43.94 89 THR A C 1
ATOM 733 O O . THR A 1 89 ? -15.336 9.325 24.220 1.00 43.94 89 THR A O 1
ATOM 736 N N . ASP A 1 90 ? -15.079 7.099 24.126 1.00 36.53 90 ASP A N 1
ATOM 737 C CA . ASP A 1 90 ? -16.435 6.569 23.988 1.00 36.53 90 ASP A CA 1
ATOM 738 C C . ASP A 1 90 ? -16.392 5.257 23.212 1.00 36.53 90 ASP A C 1
ATOM 740 O O . ASP A 1 90 ? -15.410 4.932 22.548 1.00 36.53 90 ASP A O 1
ATOM 744 N N . LYS A 1 91 ? -17.460 4.472 23.347 1.00 39.81 91 LYS A N 1
ATOM 745 C CA . LYS A 1 91 ? -17.696 3.112 22.830 1.00 39.81 91 LYS A CA 1
ATOM 746 C C . LYS A 1 91 ? -17.622 2.953 21.291 1.00 39.81 91 LYS A C 1
ATOM 748 O O . LYS A 1 91 ? -18.301 2.101 20.726 1.00 39.81 91 LYS A O 1
ATOM 753 N N . LEU A 1 92 ? -16.791 3.717 20.590 1.00 37.78 92 LEU A N 1
ATOM 754 C CA . LEU A 1 92 ? -16.499 3.565 19.170 1.00 37.78 92 LEU A CA 1
ATOM 755 C C . LEU A 1 92 ? -15.327 2.591 18.967 1.00 37.78 92 LEU A C 1
ATOM 757 O O . LEU A 1 92 ? -14.159 2.954 18.925 1.00 37.78 92 LEU A O 1
ATOM 761 N N . ASN A 1 93 ? -15.701 1.317 18.825 1.00 39.81 93 ASN A N 1
ATOM 762 C CA . ASN A 1 93 ? -15.000 0.270 18.079 1.00 39.81 93 ASN A CA 1
ATOM 763 C C . ASN A 1 93 ? -13.495 0.065 18.354 1.00 39.81 93 ASN A C 1
ATOM 765 O O . ASN A 1 93 ? -12.627 0.477 17.587 1.00 39.81 93 ASN A O 1
ATOM 769 N N . ARG A 1 94 ? -13.199 -0.826 19.313 1.00 40.28 94 ARG A N 1
ATOM 770 C CA . ARG A 1 94 ? -11.915 -1.560 19.416 1.00 40.28 94 ARG A CA 1
ATOM 771 C C . ARG A 1 94 ? -11.477 -2.260 18.111 1.00 40.28 94 ARG A C 1
ATOM 773 O O . ARG A 1 94 ? -10.323 -2.650 17.993 1.00 40.28 94 ARG A O 1
ATOM 780 N N . LYS A 1 95 ? -12.374 -2.397 17.126 1.00 40.78 95 LYS A N 1
ATOM 781 C CA . LYS A 1 95 ? -12.137 -3.009 15.808 1.00 40.78 95 LYS A CA 1
ATOM 782 C C . LYS A 1 95 ? -11.138 -2.233 14.923 1.00 40.78 95 LYS A C 1
ATOM 784 O O . LYS A 1 95 ? -10.661 -2.785 13.939 1.00 40.78 95 LYS A O 1
ATOM 789 N N . TYR A 1 96 ? -10.802 -0.989 15.282 1.00 45.56 96 TYR A N 1
ATOM 790 C CA . TYR A 1 96 ? -9.875 -0.115 14.543 1.00 45.56 96 TYR A CA 1
ATOM 791 C C . TYR A 1 96 ? -8.421 -0.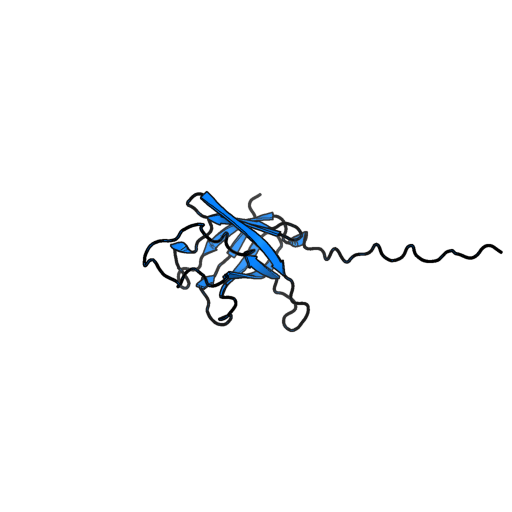127 15.059 1.00 45.56 96 TYR A C 1
ATOM 793 O O . TYR A 1 96 ? -7.613 0.674 14.605 1.00 45.56 96 TYR A O 1
ATOM 801 N N . ILE A 1 97 ? -8.071 -1.009 16.005 1.00 53.94 97 ILE A N 1
ATOM 802 C CA . ILE A 1 97 ? -6.711 -1.084 16.588 1.00 53.94 97 ILE A CA 1
ATOM 803 C C . ILE A 1 97 ? -5.862 -2.185 15.918 1.00 53.94 97 ILE A C 1
ATOM 805 O O . ILE A 1 97 ? -4.702 -2.389 16.263 1.00 53.94 97 ILE A O 1
ATOM 809 N N . GLU A 1 98 ? -6.409 -2.925 14.953 1.00 63.28 98 GLU A N 1
ATOM 810 C CA . GLU A 1 98 ? -5.649 -3.980 14.284 1.00 63.28 98 GLU A CA 1
ATOM 811 C C . GLU A 1 98 ? -4.720 -3.375 13.213 1.00 63.28 98 GLU A C 1
ATOM 813 O O . GLU A 1 98 ? -5.179 -2.735 12.263 1.00 63.28 98 GLU A O 1
ATOM 818 N N . LYS A 1 99 ? -3.407 -3.584 13.369 1.00 71.62 99 LYS A N 1
ATOM 819 C CA . LYS A 1 99 ? -2.368 -3.089 12.457 1.00 71.62 99 LYS A CA 1
ATOM 820 C C . LYS A 1 99 ? -2.613 -3.602 11.034 1.00 71.62 99 LYS A C 1
ATOM 822 O O . LYS A 1 99 ? -2.875 -4.791 10.825 1.00 71.62 99 LYS A O 1
ATOM 827 N N . ARG A 1 100 ? -2.557 -2.695 10.057 1.00 79.06 100 ARG A N 1
ATOM 828 C CA . ARG A 1 100 ? -2.768 -3.002 8.638 1.00 79.06 100 ARG A CA 1
ATOM 829 C C . ARG A 1 100 ? -1.439 -3.224 7.932 1.00 79.06 100 ARG A C 1
ATOM 831 O O . ARG A 1 100 ? -0.457 -2.534 8.210 1.00 79.06 100 ARG A O 1
ATOM 838 N N . ILE A 1 101 ? -1.459 -4.160 6.992 1.00 85.31 101 ILE A N 1
ATOM 839 C CA . ILE A 1 101 ? -0.340 -4.471 6.105 1.00 85.31 101 ILE A CA 1
ATOM 840 C C . ILE A 1 101 ? -0.833 -4.323 4.670 1.00 85.31 101 ILE A C 1
ATOM 842 O O . ILE A 1 101 ? -1.929 -4.777 4.341 1.00 85.31 101 ILE A O 1
ATOM 846 N N . ILE A 1 102 ? -0.045 -3.679 3.815 1.00 88.38 102 ILE A N 1
ATOM 847 C CA . ILE A 1 102 ? -0.262 -3.669 2.369 1.00 88.38 102 ILE A CA 1
ATOM 848 C C . ILE A 1 102 ? 0.774 -4.597 1.747 1.00 88.38 102 ILE A C 1
ATOM 850 O O . ILE A 1 102 ? 1.965 -4.314 1.789 1.00 88.38 102 ILE A O 1
ATOM 854 N N . GLU A 1 103 ? 0.318 -5.700 1.176 1.00 89.19 103 GLU A N 1
ATOM 855 C CA . GLU A 1 103 ? 1.125 -6.551 0.312 1.00 89.19 103 GLU A CA 1
ATOM 856 C C . GLU A 1 103 ? 1.176 -5.921 -1.079 1.00 89.19 103 GLU A C 1
ATOM 858 O O . GLU A 1 103 ? 0.134 -5.564 -1.634 1.00 89.19 103 GLU A O 1
ATOM 863 N N . ILE A 1 104 ? 2.375 -5.797 -1.634 1.00 88.75 104 ILE A N 1
ATOM 864 C CA . ILE A 1 104 ? 2.646 -5.267 -2.965 1.00 88.75 104 ILE A CA 1
ATOM 865 C C . ILE A 1 104 ? 3.273 -6.366 -3.808 1.00 88.75 104 ILE A C 1
ATOM 867 O O . ILE A 1 104 ? 4.265 -6.970 -3.404 1.00 88.75 104 ILE A O 1
ATOM 871 N N . GLU A 1 105 ? 2.719 -6.574 -4.992 1.00 87.69 105 GLU A N 1
ATOM 872 C CA . GLU A 1 105 ? 3.273 -7.428 -6.035 1.00 87.69 105 GLU A CA 1
ATOM 873 C C . GLU A 1 105 ? 3.597 -6.556 -7.251 1.00 87.69 105 GLU A C 1
ATOM 875 O O . GLU A 1 105 ? 2.790 -5.721 -7.676 1.00 87.69 105 GLU A O 1
ATOM 880 N N . ILE A 1 106 ? 4.814 -6.699 -7.770 1.00 82.12 106 ILE A N 1
ATOM 881 C CA . ILE A 1 106 ? 5.327 -5.853 -8.848 1.00 82.12 106 ILE A CA 1
ATOM 882 C C . ILE A 1 106 ? 4.921 -6.465 -10.191 1.00 82.12 106 ILE A C 1
ATOM 884 O O . ILE A 1 106 ? 5.310 -7.587 -10.496 1.00 82.12 106 ILE A O 1
ATOM 888 N N . ASP A 1 107 ? 4.165 -5.713 -10.993 1.00 79.88 107 ASP A N 1
ATOM 889 C CA . ASP A 1 107 ? 3.943 -6.007 -12.418 1.00 79.88 107 ASP A CA 1
ATOM 890 C C . ASP A 1 107 ? 5.021 -5.303 -13.254 1.00 79.88 107 ASP A C 1
ATOM 892 O O . ASP A 1 107 ? 5.766 -5.914 -14.014 1.00 79.88 107 ASP A O 1
ATOM 896 N N . ASN A 1 108 ? 5.152 -3.989 -13.043 1.00 80.94 108 ASN A N 1
ATOM 897 C CA . ASN A 1 108 ? 6.216 -3.139 -13.570 1.00 80.94 108 ASN A CA 1
ATOM 898 C C . ASN A 1 108 ? 6.386 -1.891 -12.681 1.00 80.94 108 ASN A C 1
ATOM 900 O O . ASN A 1 108 ? 5.612 -1.664 -11.753 1.00 80.94 108 ASN A O 1
ATOM 904 N N . SER A 1 109 ? 7.373 -1.038 -12.967 1.00 78.69 109 SER A N 1
ATOM 905 C CA . SER A 1 109 ? 7.654 0.151 -12.144 1.00 78.69 109 SER A CA 1
ATOM 906 C C . SER A 1 109 ? 6.485 1.145 -12.052 1.00 78.69 109 SER A C 1
ATOM 908 O O . SER A 1 109 ? 6.375 1.876 -11.067 1.00 78.69 109 SER A O 1
ATOM 910 N N . ASP A 1 110 ? 5.609 1.203 -13.058 1.00 88.25 110 ASP A N 1
ATOM 911 C CA . ASP A 1 110 ? 4.505 2.168 -13.128 1.00 88.25 110 ASP A CA 1
ATOM 912 C C . ASP A 1 110 ? 3.184 1.605 -12.581 1.00 88.25 110 ASP A C 1
ATOM 914 O O . ASP A 1 110 ? 2.288 2.374 -12.219 1.00 88.25 110 ASP A O 1
ATOM 918 N N . THR A 1 111 ? 3.056 0.279 -12.501 1.00 89.88 111 THR A N 1
ATOM 919 C CA . THR A 1 111 ? 1.855 -0.420 -12.037 1.00 89.88 111 THR A CA 1
ATOM 920 C C . THR A 1 111 ? 2.214 -1.494 -11.022 1.00 89.88 111 THR A C 1
ATOM 922 O O . THR A 1 111 ? 2.918 -2.450 -11.333 1.00 89.88 111 THR A O 1
ATOM 925 N N . LEU A 1 112 ? 1.660 -1.375 -9.817 1.00 91.81 112 LEU A N 1
ATOM 926 C CA . LEU A 1 112 ? 1.820 -2.372 -8.758 1.00 91.81 112 LEU A CA 1
ATOM 927 C C . LEU A 1 112 ? 0.460 -2.973 -8.410 1.00 91.81 112 LEU A C 1
ATOM 929 O O . LEU A 1 112 ? -0.533 -2.249 -8.313 1.00 91.81 112 LEU A O 1
ATOM 933 N N . TYR A 1 113 ? 0.401 -4.274 -8.171 1.00 92.81 113 TYR A N 1
ATOM 934 C CA . TYR A 1 113 ? -0.763 -4.894 -7.550 1.00 92.81 113 TYR A CA 1
ATOM 935 C C . TYR A 1 113 ? -0.652 -4.753 -6.041 1.00 92.81 113 TYR A C 1
ATOM 937 O O . TYR A 1 113 ? 0.432 -4.880 -5.475 1.00 92.81 113 TYR A O 1
ATOM 945 N N . PHE A 1 114 ? -1.772 -4.478 -5.380 1.00 92.44 114 PHE A N 1
ATOM 946 C CA . PHE A 1 114 ? -1.793 -4.409 -3.928 1.00 92.44 114 PHE A CA 1
ATOM 947 C C . PHE A 1 114 ? -2.959 -5.176 -3.333 1.00 92.44 114 PHE A C 1
ATOM 949 O O . PHE A 1 114 ? -4.049 -5.254 -3.906 1.00 92.44 114 PHE A O 1
ATOM 956 N N . ARG A 1 115 ? -2.731 -5.667 -2.122 1.00 90.62 115 ARG A N 1
ATOM 957 C CA . ARG A 1 115 ? -3.730 -6.270 -1.250 1.00 90.62 115 ARG A CA 1
ATOM 958 C C . ARG A 1 115 ? -3.511 -5.736 0.156 1.00 90.62 115 ARG A C 1
ATOM 960 O O . ARG A 1 115 ? -2.404 -5.801 0.672 1.00 90.62 115 ARG A O 1
ATOM 967 N N . THR A 1 116 ? -4.547 -5.210 0.797 1.00 87.62 116 THR A N 1
ATOM 968 C CA . THR A 1 116 ? -4.474 -4.817 2.207 1.00 87.62 116 THR A CA 1
ATOM 969 C C . THR A 1 116 ? -5.034 -5.921 3.088 1.00 87.62 116 THR A C 1
ATOM 971 O O . THR A 1 116 ? -6.151 -6.390 2.856 1.00 87.62 116 THR A O 1
ATOM 974 N N . THR A 1 117 ? -4.286 -6.283 4.119 1.00 85.69 117 THR A N 1
ATOM 975 C CA . THR A 1 117 ? -4.615 -7.317 5.098 1.00 85.69 117 THR A CA 1
ATOM 976 C C . THR A 1 117 ? -4.410 -6.798 6.527 1.00 85.69 117 THR A C 1
ATOM 978 O O . THR A 1 117 ? -4.098 -5.621 6.756 1.00 85.69 117 THR A O 1
ATOM 981 N N . ILE A 1 118 ? -4.632 -7.669 7.503 1.00 80.56 118 ILE A N 1
ATOM 982 C CA . ILE A 1 118 ? -4.516 -7.405 8.932 1.00 80.56 118 ILE A CA 1
ATOM 983 C C . ILE A 1 118 ? -3.356 -8.245 9.469 1.00 80.56 118 ILE A C 1
ATOM 985 O O . ILE A 1 118 ? -3.313 -9.439 9.197 1.00 80.56 118 ILE A O 1
ATOM 989 N N . GLU A 1 119 ? -2.443 -7.658 10.249 1.00 75.00 119 GLU A N 1
ATOM 990 C CA . GLU A 1 119 ? -1.205 -8.327 10.708 1.00 75.00 119 GLU A CA 1
ATOM 991 C C . GLU A 1 119 ? -1.447 -9.712 11.335 1.00 75.00 119 GLU A C 1
ATOM 993 O O . GLU A 1 119 ? -0.735 -10.660 11.029 1.00 75.00 119 GLU A O 1
ATOM 998 N N . ASN A 1 120 ? -2.505 -9.859 12.137 1.00 73.19 120 ASN A N 1
ATOM 999 C CA . ASN A 1 120 ? -2.838 -11.118 12.815 1.00 73.19 120 ASN A CA 1
ATOM 1000 C C . ASN A 1 120 ? -3.813 -12.021 12.030 1.00 73.19 120 ASN A C 1
ATOM 1002 O O . ASN A 1 120 ? -4.276 -13.024 12.571 1.00 73.19 120 ASN A O 1
ATOM 1006 N N . LYS A 1 121 ? -4.192 -11.641 10.802 1.00 79.62 121 LYS A N 1
ATOM 1007 C CA . LYS A 1 121 ? -5.154 -12.346 9.929 1.00 79.62 121 LYS A CA 1
ATOM 1008 C C . LYS A 1 121 ? -4.771 -12.155 8.456 1.00 79.62 121 LYS A C 1
ATOM 1010 O O . LYS A 1 121 ? -5.504 -11.531 7.689 1.00 79.62 121 LYS A O 1
ATOM 1015 N N . LEU A 1 122 ? -3.587 -12.640 8.076 1.00 75.56 122 LEU A N 1
ATOM 1016 C CA . LEU A 1 122 ? -3.012 -12.440 6.735 1.00 75.56 122 LEU A CA 1
ATOM 1017 C C . LEU A 1 122 ? -3.856 -13.063 5.604 1.00 75.56 122 LEU A C 1
ATOM 1019 O O . LEU A 1 122 ? -3.780 -12.642 4.447 1.00 75.56 122 LEU A O 1
ATOM 1023 N N . ASP A 1 123 ? -4.697 -14.039 5.929 1.00 79.88 123 ASP A N 1
ATOM 1024 C CA . ASP A 1 123 ? -5.668 -14.688 5.048 1.00 79.88 123 ASP A CA 1
ATOM 1025 C C . ASP A 1 123 ? -6.862 -13.784 4.690 1.00 79.88 123 ASP A C 1
ATOM 1027 O O . ASP A 1 123 ? -7.465 -13.947 3.628 1.00 79.88 123 ASP A O 1
ATOM 1031 N N . VAL A 1 124 ? -7.157 -12.764 5.499 1.00 80.06 124 VAL A N 1
ATOM 1032 C CA . VAL A 1 124 ? -8.298 -11.866 5.285 1.00 80.06 124 VAL A CA 1
ATOM 1033 C C . VAL A 1 124 ? -7.928 -10.700 4.368 1.00 80.06 124 VAL A C 1
ATOM 1035 O O . VAL A 1 124 ? -7.176 -9.798 4.727 1.00 80.06 124 VAL A O 1
ATOM 1038 N N . THR A 1 125 ? -8.532 -10.663 3.182 1.00 85.75 125 THR A N 1
ATOM 1039 C CA . THR A 1 125 ? -8.410 -9.517 2.269 1.00 85.75 125 THR A CA 1
ATOM 1040 C C . THR A 1 125 ? -9.385 -8.409 2.660 1.00 85.75 125 THR A C 1
ATOM 1042 O O . THR A 1 125 ? -10.595 -8.604 2.602 1.00 85.75 125 THR A O 1
ATOM 1045 N N . VAL A 1 126 ? -8.864 -7.232 3.012 1.00 83.94 126 VAL A N 1
ATOM 1046 C CA . VAL A 1 126 ? -9.669 -6.034 3.318 1.00 83.94 126 VAL A CA 1
ATOM 1047 C C . VAL A 1 126 ? -9.975 -5.249 2.042 1.00 83.94 126 VAL A C 1
ATOM 1049 O O . VAL A 1 126 ? -11.125 -4.920 1.776 1.00 83.94 126 VAL A O 1
ATOM 1052 N N . ASN A 1 127 ? -8.943 -4.964 1.247 1.00 87.00 127 ASN A N 1
ATOM 1053 C CA . ASN A 1 127 ? -9.051 -4.326 -0.060 1.00 87.00 127 ASN A CA 1
ATOM 1054 C C . ASN A 1 127 ? -8.006 -4.915 -1.008 1.00 87.00 127 ASN A C 1
ATOM 1056 O O . ASN A 1 127 ? -6.968 -5.415 -0.570 1.00 87.00 127 ASN A O 1
ATOM 1060 N N . ARG A 1 128 ? -8.256 -4.802 -2.310 1.00 92.19 128 ARG A N 1
ATOM 1061 C CA . ARG A 1 128 ? -7.320 -5.187 -3.368 1.00 92.19 128 ARG A CA 1
ATOM 1062 C C . ARG A 1 128 ? -7.440 -4.235 -4.551 1.00 92.19 128 ARG A C 1
ATOM 1064 O O . ARG A 1 128 ? -8.491 -3.620 -4.752 1.00 92.19 128 ARG A O 1
ATOM 1071 N N . GLY A 1 129 ? -6.375 -4.115 -5.333 1.00 93.75 129 GLY A N 1
ATOM 1072 C CA . GLY A 1 129 ? -6.448 -3.495 -6.645 1.00 93.75 129 GLY A CA 1
ATOM 1073 C C . GLY A 1 129 ? -5.085 -3.191 -7.243 1.00 93.75 129 GLY A C 1
ATOM 1074 O O . GLY A 1 129 ? -4.120 -3.927 -7.036 1.00 93.75 129 GLY A O 1
ATOM 1075 N N . LYS A 1 130 ? -5.021 -2.084 -7.987 1.00 94.44 130 LYS A N 1
ATOM 1076 C CA . LYS A 1 130 ? -3.806 -1.593 -8.647 1.00 94.44 130 LYS A CA 1
ATOM 1077 C C . LYS A 1 130 ? -3.380 -0.240 -8.095 1.00 94.44 130 LYS A C 1
ATOM 1079 O O . LYS A 1 130 ? -4.218 0.602 -7.787 1.00 94.44 130 LYS A O 1
ATOM 1084 N N . LEU A 1 131 ? -2.082 -0.010 -8.025 1.00 94.50 131 LEU A N 1
ATOM 1085 C CA . LEU A 1 131 ? -1.448 1.274 -7.771 1.00 94.50 131 LEU A CA 1
ATOM 1086 C C . LEU A 1 131 ? -0.858 1.767 -9.085 1.00 94.50 131 LEU A C 1
ATOM 1088 O O . LEU A 1 131 ? 0.030 1.123 -9.634 1.00 94.50 131 LEU A O 1
ATOM 1092 N N . ILE A 1 132 ? -1.345 2.903 -9.575 1.00 95.06 132 ILE A N 1
ATOM 1093 C CA . ILE A 1 132 ? -0.860 3.520 -10.813 1.00 95.06 132 ILE A CA 1
ATOM 1094 C C . ILE A 1 132 ? 0.023 4.709 -10.458 1.00 95.06 132 ILE A C 1
ATOM 1096 O O . ILE A 1 132 ? -0.426 5.615 -9.747 1.00 95.06 132 ILE A O 1
ATOM 1100 N N . ARG A 1 133 ? 1.271 4.705 -10.931 1.00 94.62 133 ARG A N 1
ATOM 1101 C CA . ARG A 1 133 ? 2.236 5.779 -10.684 1.00 94.62 133 ARG A CA 1
ATOM 1102 C C . ARG A 1 133 ? 1.744 7.088 -11.304 1.00 94.62 133 ARG A C 1
ATOM 1104 O O . ARG A 1 133 ? 1.305 7.131 -12.451 1.00 94.62 133 ARG A O 1
ATOM 1111 N N . ILE A 1 134 ? 1.826 8.160 -10.530 1.00 92.94 134 ILE A N 1
ATOM 1112 C CA . ILE A 1 134 ? 1.561 9.528 -10.970 1.00 92.94 134 ILE A CA 1
ATOM 1113 C C . ILE A 1 134 ? 2.881 10.092 -11.501 1.00 92.94 134 ILE A C 1
ATOM 1115 O O . ILE A 1 134 ? 3.886 10.046 -10.790 1.00 92.94 134 ILE A O 1
ATOM 1119 N N . LYS A 1 135 ? 2.869 10.564 -12.750 1.00 80.06 135 LYS A N 1
ATOM 1120 C CA . LYS A 1 135 ? 4.004 11.230 -13.403 1.00 80.06 135 LYS A CA 1
ATOM 1121 C C . LYS A 1 135 ? 4.019 12.717 -13.079 1.00 80.06 135 LYS A C 1
ATOM 1123 O O . LYS A 1 135 ? 2.912 13.291 -12.969 1.00 80.06 135 LYS A O 1
#

Sequence (135 aa):
MKNLLFFLIFLSLGFQNNSEICGTYKPIFEKEYFIDSEKFALLKIELNSFKKTYKNGVTIIGRIEKSEETYPSKIYLTDSSFVKPKIITDKLNRKYIEKRIIEIEIDNSDTLYFRTTIENKLDVTVNRGKLIRIK

Radius of gyration: 18.69 Å; chains: 1; bounding box: 74×33×39 Å